Protein AF-A0A7S1CE40-F1 (afdb_monomer)

pLDDT: mean 70.29, std 22.84, range [29.12, 97.56]

Foldseek 3Di:
DDDDDDDDPDPPPPPPPPPPDPDDDDADDDADLLELVSLLVVLVVVQQVLLVVVVHDDDDDDDDDDDDPPRQTGAAAEEALPAADPPQDPPDHRPVRHRRRCRRNPVSSVSSCVSCVSNNVVNVVVVVVVVVVVVVVVVDDDDDDDDPPDPPDHHYHYDYDDDPPVDDPDSVVPDD

Solvent-accessible surface area (backbone atoms only — not comparable to full-atom values): 11431 Å² total; per-residue (Å²): 134,86,90,85,80,88,78,84,86,70,87,73,74,80,73,72,73,80,73,74,79,74,82,76,89,78,76,86,76,78,62,46,45,49,28,70,68,41,38,50,51,35,51,52,52,53,45,50,52,38,27,46,75,71,72,44,79,82,84,76,92,71,94,76,97,75,80,86,80,77,68,72,65,26,61,27,64,43,79,40,86,63,36,66,66,82,83,58,66,86,90,45,55,20,80,86,66,36,53,36,49,58,29,32,54,45,50,31,46,52,51,45,48,64,71,44,42,66,19,38,53,46,23,50,53,49,52,54,51,53,51,51,50,53,54,52,58,73,70,51,87,80,82,82,89,79,85,77,86,62,83,85,66,86,40,72,48,72,46,71,68,77,79,92,73,87,68,74,87,73,70,78,76,71,70,135

Sequence (176 aa):
EGGRGGGAGGGGGASTPLRAARVGHVSAMECDLSDLASVRAFATAFLARGAAAAGGAPAATSSSPSSSSSSPPPRLHILVNNAGIFPAKAGMRTAQGYEMGWGAMALAHHYLTRLLMPALVAGGNELAAAEAAAAAAAGEGGGGGGGGGGDGAARVVTTASFGHNGGRFDAALSSP

Mean predicted aligned error: 14.7 Å

InterPro domains:
  IPR036291 NAD(P)-binding domain superfamily [SSF51735] (21-130)

Radius of gyration: 24.54 Å; Cα contacts (8 Å, |Δi|>4): 147; chains: 1; bounding box: 63×54×84 Å

Secondary structure (DSSP, 8-state):
---------------------PPPP-------TT-HHHHHHHHHHHHHHHHHHTTPPP----S---S---PPPPP--EEE-----SSPPTT-B-TTS-BHHHIIIIIHHHHHHHHHHHHHHHHHHHHHHHHHHHHHHHHS-S----------PPPEEE--PPP-SS----GGG---

Structure (mmCIF, N/CA/C/O backbone):
data_AF-A0A7S1CE40-F1
#
_entry.id   AF-A0A7S1CE40-F1
#
loop_
_atom_site.group_PDB
_atom_site.id
_atom_site.type_symbol
_atom_site.label_atom_id
_atom_site.label_alt_id
_atom_site.label_comp_id
_atom_site.label_asym_id
_atom_site.label_entity_id
_atom_site.label_seq_id
_atom_site.pdbx_PDB_ins_code
_atom_site.Cartn_x
_atom_site.Cartn_y
_atom_site.Cartn_z
_atom_site.occupancy
_atom_site.B_iso_or_equiv
_atom_site.auth_seq_id
_atom_site.auth_comp_id
_atom_site.auth_asym_id
_atom_site.auth_atom_id
_atom_site.pdbx_PDB_model_num
ATOM 1 N N . GLU A 1 1 ? 42.573 34.650 -61.616 1.00 42.44 1 GLU A N 1
ATOM 2 C CA . GLU A 1 1 ? 42.738 33.587 -60.597 1.00 42.44 1 GLU A CA 1
ATOM 3 C C . GLU A 1 1 ? 41.769 33.885 -59.459 1.00 42.44 1 GLU A C 1
ATOM 5 O O . GLU A 1 1 ? 41.766 35.010 -58.992 1.00 42.44 1 GLU A O 1
ATOM 10 N N . GLY A 1 2 ? 40.739 33.079 -59.175 1.00 38.88 2 GLY A N 1
ATOM 11 C CA . GLY A 1 2 ? 40.833 31.758 -58.527 1.00 38.88 2 GLY A CA 1
ATOM 12 C C . GLY A 1 2 ? 41.183 31.980 -57.046 1.00 38.88 2 GLY A C 1
ATOM 13 O O . GLY A 1 2 ? 42.299 32.378 -56.771 1.00 38.88 2 GLY A O 1
ATOM 14 N N . GLY A 1 3 ? 40.302 31.895 -56.046 1.00 41.03 3 GLY A N 1
ATOM 15 C CA . GLY A 1 3 ? 39.309 30.862 -55.749 1.00 41.03 3 GLY A CA 1
ATOM 16 C C . GLY A 1 3 ? 39.861 29.946 -54.642 1.00 41.03 3 GLY A C 1
ATOM 17 O O . GLY A 1 3 ? 40.804 29.216 -54.929 1.00 41.03 3 GLY A O 1
ATOM 18 N N . ARG A 1 4 ? 39.281 30.018 -53.421 1.00 42.66 4 ARG A N 1
ATOM 19 C CA . ARG A 1 4 ? 39.317 29.106 -52.230 1.00 42.66 4 ARG A CA 1
ATOM 20 C C . ARG A 1 4 ? 39.246 29.970 -50.949 1.00 42.66 4 ARG A C 1
ATOM 22 O O . ARG A 1 4 ? 40.032 30.892 -50.825 1.00 42.66 4 ARG A O 1
ATOM 29 N N . GLY A 1 5 ? 38.364 29.802 -49.964 1.00 33.16 5 GLY A N 1
ATOM 30 C CA . GLY A 1 5 ? 37.406 28.746 -49.641 1.00 33.16 5 GLY A CA 1
ATOM 31 C C . GLY A 1 5 ? 37.578 28.322 -48.172 1.00 33.16 5 GLY A C 1
ATOM 32 O O . GLY A 1 5 ? 38.626 27.782 -47.854 1.00 33.16 5 GLY A O 1
ATOM 33 N N . GLY A 1 6 ? 36.544 28.515 -47.335 1.00 33.75 6 GLY A N 1
ATOM 34 C CA . GLY A 1 6 ? 36.324 27.819 -46.048 1.00 33.75 6 GLY A CA 1
ATOM 35 C C . GLY A 1 6 ? 37.232 28.240 -44.872 1.00 33.75 6 GLY A C 1
ATOM 36 O O . GLY A 1 6 ? 38.401 28.516 -45.059 1.00 33.75 6 GLY A O 1
ATOM 37 N N . GLY A 1 7 ? 36.790 28.311 -43.619 1.00 33.97 7 GLY A N 1
ATOM 38 C CA . GLY A 1 7 ? 35.599 27.727 -43.029 1.00 33.97 7 GLY A CA 1
ATOM 39 C C . GLY A 1 7 ? 35.190 28.445 -41.745 1.00 33.9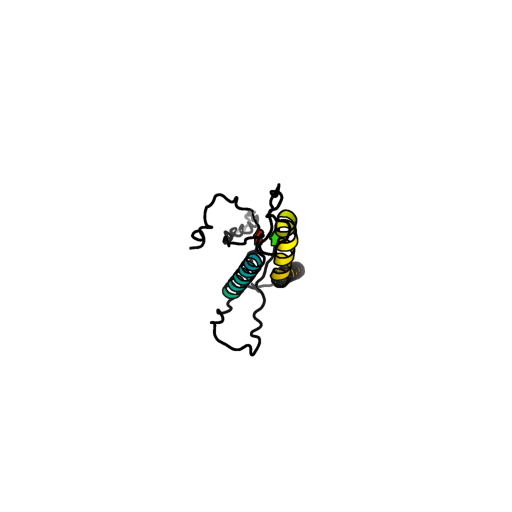7 7 GLY A C 1
ATOM 40 O O . GLY A 1 7 ? 36.010 28.932 -40.970 1.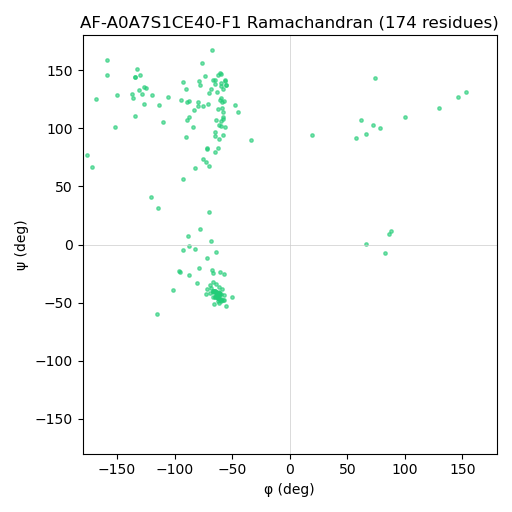00 33.97 7 GLY A O 1
ATOM 41 N N . ALA A 1 8 ? 33.875 28.487 -41.561 1.00 40.91 8 ALA A N 1
ATOM 42 C CA . ALA A 1 8 ? 33.212 28.793 -40.315 1.00 40.91 8 ALA A CA 1
ATOM 43 C C . ALA A 1 8 ? 33.648 27.785 -39.240 1.00 40.91 8 ALA A C 1
ATOM 45 O O . ALA A 1 8 ? 33.363 26.594 -39.349 1.00 40.91 8 ALA A O 1
ATOM 46 N N . GLY A 1 9 ? 34.298 28.262 -38.180 1.00 35.09 9 GLY A N 1
ATOM 47 C CA . GLY A 1 9 ? 34.360 27.544 -36.909 1.00 35.09 9 GLY A CA 1
ATOM 48 C C . GLY A 1 9 ? 33.013 27.685 -36.213 1.00 35.09 9 GLY A C 1
ATOM 49 O O . GLY A 1 9 ? 32.862 28.502 -35.310 1.00 35.09 9 GLY A O 1
ATOM 50 N N . GLY A 1 10 ? 32.009 26.966 -36.717 1.00 37.28 10 GLY A N 1
ATOM 51 C CA . GLY A 1 10 ? 30.675 26.922 -36.140 1.00 37.28 10 GLY A CA 1
ATOM 52 C C . GLY A 1 10 ? 30.742 26.414 -34.705 1.00 37.28 10 GLY A C 1
ATOM 53 O O . GLY A 1 10 ? 31.220 25.310 -34.451 1.00 37.28 10 GLY A O 1
ATOM 54 N N . GLY A 1 11 ? 30.235 27.225 -33.776 1.00 38.41 11 GLY A N 1
ATOM 55 C CA . GLY A 1 11 ? 29.864 26.796 -32.436 1.00 38.41 11 GLY A CA 1
ATOM 56 C C . GLY A 1 11 ? 28.754 25.755 -32.527 1.00 38.41 11 GLY A C 1
ATOM 57 O O . GLY A 1 11 ? 27.578 26.077 -32.427 1.00 38.41 11 GLY A O 1
ATOM 58 N N . GLY A 1 12 ? 29.132 24.504 -32.760 1.00 34.41 12 GLY A N 1
ATOM 59 C CA . GLY A 1 12 ? 28.257 23.343 -32.695 1.00 34.41 12 GLY A CA 1
ATOM 60 C C . GLY A 1 12 ? 28.320 22.724 -31.309 1.00 34.41 12 GLY A C 1
ATOM 61 O O . GLY A 1 12 ? 28.663 21.553 -31.178 1.00 34.41 12 GLY A O 1
ATOM 62 N N . GLY A 1 13 ? 28.032 23.506 -30.265 1.00 35.25 13 GLY A N 1
ATOM 63 C CA . GLY A 1 13 ? 27.606 22.908 -29.007 1.00 35.25 13 GLY A CA 1
ATOM 64 C C . GLY A 1 13 ? 26.317 22.171 -29.324 1.00 35.25 13 GLY A C 1
ATOM 65 O O . GLY A 1 13 ?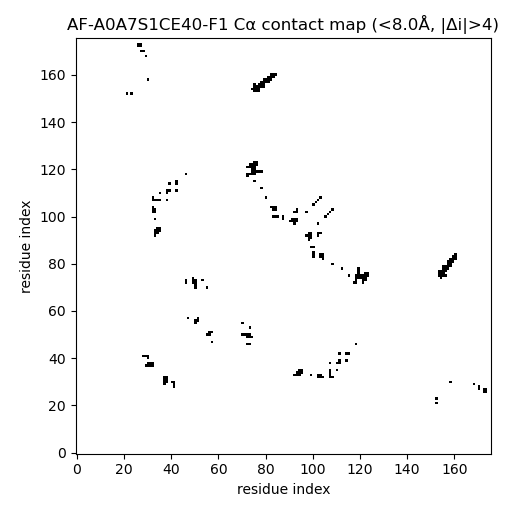 25.302 22.821 -29.558 1.00 35.25 13 GLY A O 1
ATOM 66 N N . ALA A 1 14 ? 26.387 20.845 -29.451 1.00 41.03 14 ALA A N 1
ATOM 67 C CA . ALA A 1 14 ? 25.227 19.999 -29.658 1.00 41.03 14 ALA A CA 1
ATOM 68 C C . ALA A 1 14 ? 24.276 20.245 -28.484 1.00 41.03 14 ALA A C 1
ATOM 70 O O . ALA A 1 14 ? 24.433 19.681 -27.402 1.00 41.03 14 ALA A O 1
ATOM 71 N N . SER A 1 15 ? 23.327 21.157 -28.675 1.00 41.16 15 SER A N 1
ATOM 72 C CA . SER A 1 15 ? 22.210 21.355 -27.776 1.00 41.16 15 SER A CA 1
ATOM 73 C C . SER A 1 15 ? 21.318 20.146 -27.977 1.00 41.16 15 SER A C 1
ATOM 75 O O . SER A 1 15 ? 20.368 20.161 -28.757 1.00 41.16 15 SER A O 1
ATOM 77 N N . THR A 1 16 ? 21.676 19.053 -27.301 1.00 45.44 16 THR A N 1
ATOM 78 C CA . THR A 1 16 ? 20.763 17.945 -27.062 1.00 45.44 16 THR A CA 1
ATOM 79 C C . THR A 1 16 ? 19.457 18.590 -26.619 1.00 45.44 16 THR A C 1
ATOM 81 O O . THR A 1 16 ? 19.463 19.287 -25.598 1.00 45.44 16 THR A O 1
ATOM 84 N N . PRO A 1 17 ? 18.374 18.486 -27.408 1.00 40.19 17 PRO A N 1
ATOM 85 C CA . PRO A 1 17 ? 17.149 19.185 -27.083 1.00 40.19 17 PRO A CA 1
ATOM 86 C C . PRO A 1 17 ? 16.743 18.732 -25.688 1.00 40.19 17 PRO A C 1
ATOM 88 O O . PRO A 1 17 ? 16.645 17.529 -25.435 1.00 40.19 17 PRO A O 1
ATOM 91 N N . LEU A 1 18 ? 16.582 19.694 -24.773 1.00 41.09 18 LEU A N 1
ATOM 92 C CA . LEU A 1 18 ? 16.075 19.443 -23.434 1.00 41.09 18 LEU A CA 1
ATOM 93 C C . LEU A 1 18 ? 14.720 18.768 -23.636 1.00 41.09 18 LEU A C 1
ATOM 95 O O . LEU A 1 18 ? 13.754 19.410 -24.055 1.00 41.09 18 LEU A O 1
ATOM 99 N N . ARG A 1 19 ? 14.685 17.443 -23.477 1.00 48.88 19 ARG A N 1
ATOM 100 C CA . ARG A 1 19 ? 13.487 16.645 -23.713 1.00 48.88 19 ARG A CA 1
ATOM 101 C C . ARG A 1 19 ? 12.439 17.229 -22.777 1.00 48.88 19 ARG A C 1
ATOM 103 O O . ARG A 1 19 ? 12.648 17.209 -21.567 1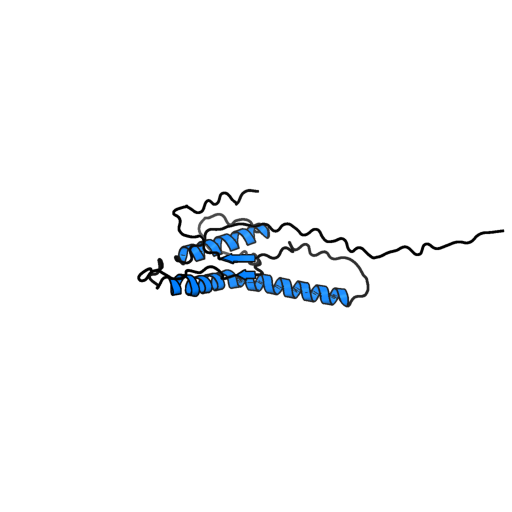.00 48.88 19 ARG A O 1
ATOM 110 N N . ALA A 1 20 ? 11.390 17.832 -23.340 1.00 43.94 20 ALA A N 1
ATOM 111 C CA . ALA A 1 20 ? 10.354 18.494 -22.560 1.00 43.94 20 ALA A CA 1
ATOM 112 C C . ALA A 1 20 ? 9.926 17.551 -21.432 1.00 43.94 20 ALA A C 1
ATOM 114 O O . ALA A 1 20 ? 9.527 16.413 -21.699 1.00 43.94 20 ALA A O 1
ATOM 115 N N . ALA A 1 21 ? 10.091 17.994 -20.183 1.00 51.47 21 ALA A N 1
ATOM 116 C CA . ALA A 1 21 ? 9.651 17.235 -19.028 1.00 51.47 21 ALA A CA 1
ATOM 117 C C . ALA A 1 21 ? 8.149 17.004 -19.205 1.00 51.47 21 ALA A C 1
ATOM 119 O O . ALA A 1 21 ? 7.363 17.952 -19.189 1.00 51.47 21 ALA A O 1
ATOM 120 N N . ARG A 1 22 ? 7.751 15.757 -19.473 1.00 56.47 22 ARG A N 1
ATOM 121 C CA . ARG A 1 22 ? 6.332 15.414 -19.518 1.00 56.47 22 ARG A CA 1
ATOM 122 C C . ARG A 1 22 ? 5.757 15.723 -18.143 1.00 56.47 22 ARG A C 1
ATOM 124 O O . ARG A 1 22 ? 6.278 15.246 -17.136 1.00 56.47 22 ARG A O 1
ATOM 131 N N . VAL A 1 23 ? 4.698 16.524 -18.112 1.00 56.38 23 VAL A N 1
ATOM 132 C CA . VAL A 1 23 ? 3.915 16.747 -16.898 1.00 56.38 23 VAL A CA 1
ATOM 133 C C . VAL A 1 23 ? 3.335 15.389 -16.505 1.00 56.38 23 VAL A C 1
ATOM 135 O O . VAL A 1 23 ? 2.623 14.766 -17.292 1.00 56.38 23 VAL A O 1
ATOM 138 N N . GLY A 1 24 ? 3.729 14.871 -15.343 1.00 66.38 24 GLY A N 1
ATOM 139 C CA . GLY A 1 24 ? 3.223 13.596 -14.846 1.00 66.38 24 GLY A CA 1
ATOM 140 C C . GLY A 1 24 ? 1.727 13.690 -14.551 1.00 66.38 24 GLY A C 1
ATOM 141 O O . GLY A 1 24 ? 1.250 14.706 -14.052 1.00 66.38 24 GLY A O 1
ATOM 142 N N . HIS A 1 25 ? 0.982 12.627 -14.846 1.00 76.38 25 HIS A N 1
ATOM 143 C CA . HIS A 1 25 ? -0.417 12.516 -14.443 1.00 76.38 25 HIS A CA 1
ATOM 144 C C . HIS A 1 25 ? -0.495 12.202 -12.942 1.00 76.38 25 HIS A C 1
ATOM 146 O O . HIS A 1 25 ? -0.002 11.162 -12.499 1.00 76.38 25 HIS A O 1
ATOM 152 N N . VAL A 1 26 ? -1.127 13.083 -12.162 1.00 80.00 26 VAL A N 1
ATOM 153 C CA . VAL A 1 26 ? -1.343 12.899 -10.719 1.00 80.00 26 VAL A CA 1
ATOM 154 C C . VAL A 1 26 ? -2.808 12.548 -10.481 1.00 80.00 26 VAL A C 1
ATOM 156 O O . VAL A 1 26 ? -3.698 13.265 -10.918 1.00 80.00 26 VAL A O 1
ATOM 159 N N . SER A 1 27 ? -3.063 11.446 -9.775 1.00 84.06 27 SER A N 1
ATOM 160 C CA . SER A 1 27 ? -4.410 11.041 -9.366 1.00 84.06 27 SER A CA 1
ATOM 161 C C . SER A 1 27 ? -4.410 10.704 -7.883 1.00 84.06 27 SER A C 1
ATOM 163 O O . SER A 1 27 ? -3.534 9.980 -7.409 1.00 84.06 27 SER A O 1
ATOM 165 N N . ALA A 1 28 ? -5.394 11.231 -7.160 1.00 86.44 28 ALA A N 1
ATOM 166 C CA . ALA A 1 28 ? -5.665 10.848 -5.785 1.00 86.44 28 ALA A CA 1
ATOM 167 C C . ALA A 1 28 ? -6.702 9.718 -5.764 1.00 86.44 28 ALA A C 1
ATOM 169 O O . ALA A 1 28 ? -7.672 9.731 -6.523 1.00 86.44 28 ALA A O 1
ATOM 170 N N . MET A 1 29 ? -6.504 8.745 -4.880 1.00 89.00 29 MET A N 1
ATOM 171 C CA . MET A 1 29 ? -7.454 7.663 -4.641 1.00 89.00 29 MET A CA 1
ATOM 172 C C . MET A 1 29 ? -7.602 7.482 -3.136 1.00 89.00 29 MET A C 1
ATOM 174 O O . MET A 1 29 ? -6.631 7.621 -2.392 1.00 89.00 29 MET A O 1
ATOM 178 N N . GLU A 1 30 ? -8.814 7.166 -2.700 1.00 89.44 30 GLU A N 1
ATOM 179 C CA . GLU A 1 30 ? -9.091 6.884 -1.299 1.00 89.44 30 GLU A CA 1
ATOM 180 C C . GLU A 1 30 ? -8.415 5.574 -0.872 1.00 89.44 30 GLU A C 1
ATOM 182 O O . GLU A 1 30 ? -8.463 4.567 -1.582 1.00 89.44 30 GLU A O 1
ATOM 187 N N . CYS A 1 31 ? -7.759 5.606 0.286 1.00 90.56 31 CYS A N 1
ATOM 188 C CA . CYS A 1 31 ? -7.139 4.449 0.916 1.00 90.56 31 CYS A CA 1
ATOM 189 C C . CYS A 1 31 ? -7.124 4.680 2.429 1.00 90.56 31 CYS A C 1
ATOM 191 O O . CYS A 1 31 ? -6.298 5.437 2.943 1.00 90.56 31 CYS A O 1
ATOM 193 N N . ASP A 1 32 ? -8.062 4.052 3.134 1.00 91.44 32 ASP A N 1
ATOM 194 C CA . ASP A 1 32 ? -8.117 4.093 4.593 1.00 91.44 32 ASP A CA 1
ATOM 195 C C . ASP A 1 32 ? -7.247 2.970 5.167 1.00 91.44 32 ASP A C 1
ATOM 197 O O . ASP A 1 32 ? -7.577 1.788 5.081 1.00 91.44 32 ASP A O 1
ATOM 201 N N . LEU A 1 33 ? -6.117 3.341 5.770 1.00 91.94 33 LEU A N 1
ATOM 202 C CA . LEU A 1 33 ? -5.186 2.387 6.377 1.00 91.94 33 LEU A CA 1
ATOM 203 C C . LEU A 1 33 ? -5.716 1.765 7.675 1.00 91.94 33 LEU A C 1
ATOM 205 O O . LEU A 1 33 ? -5.147 0.786 8.157 1.00 91.94 33 LEU A O 1
ATOM 209 N N . SER A 1 34 ? -6.804 2.290 8.241 1.00 91.81 34 SER A N 1
ATOM 210 C CA . SER A 1 34 ? -7.492 1.666 9.370 1.00 91.81 34 SER A CA 1
ATOM 211 C C . SER A 1 34 ? -8.454 0.547 8.945 1.00 91.81 34 SER A C 1
ATOM 213 O O . SER A 1 34 ? -8.995 -0.144 9.810 1.00 91.81 34 SER A O 1
ATOM 215 N N . ASP A 1 35 ? -8.622 0.309 7.638 1.00 93.56 35 ASP A N 1
ATOM 216 C CA . ASP A 1 35 ? -9.430 -0.780 7.099 1.00 93.56 35 ASP A CA 1
ATOM 217 C C . ASP A 1 35 ? -8.724 -1.540 5.960 1.00 93.56 35 ASP A C 1
ATOM 219 O O . ASP A 1 35 ? -8.606 -1.076 4.825 1.00 93.56 35 ASP A O 1
ATOM 223 N N . LEU A 1 36 ? -8.329 -2.790 6.221 1.00 94.19 36 LEU A N 1
ATOM 224 C CA . LEU A 1 36 ? -7.709 -3.652 5.207 1.00 94.19 36 LEU A CA 1
ATOM 225 C C . LEU A 1 36 ? -8.602 -3.923 3.981 1.00 94.19 36 LEU A C 1
ATOM 227 O O . LEU A 1 36 ? -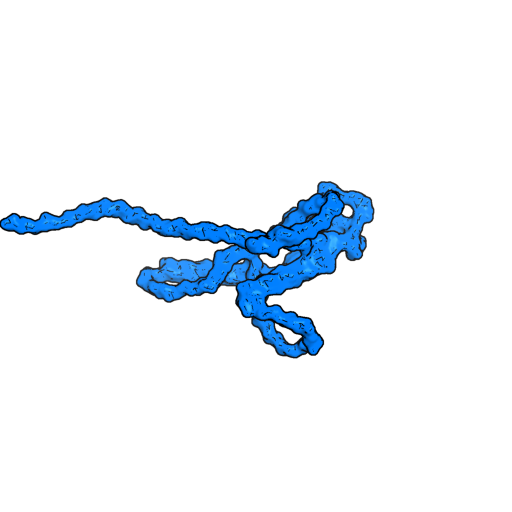8.073 -4.236 2.909 1.00 94.19 36 LEU A O 1
ATOM 231 N N . ALA A 1 37 ? -9.931 -3.815 4.093 1.00 94.31 37 ALA A N 1
ATOM 232 C CA . ALA A 1 37 ? -10.805 -3.918 2.925 1.00 94.31 37 ALA A CA 1
ATOM 233 C C . ALA A 1 37 ? -10.634 -2.706 1.995 1.00 94.31 37 ALA A C 1
ATOM 235 O O . ALA A 1 37 ? -10.503 -2.898 0.782 1.00 94.31 37 ALA A O 1
ATOM 236 N N . SER A 1 38 ? -10.536 -1.498 2.561 1.00 93.69 38 SER A N 1
ATOM 237 C CA . SER A 1 38 ? -10.197 -0.265 1.837 1.00 93.69 38 SER A CA 1
ATOM 238 C C . SER A 1 38 ? -8.825 -0.366 1.161 1.00 93.69 38 SER A C 1
ATOM 240 O O . SER A 1 38 ? -8.709 -0.145 -0.046 1.00 93.69 38 SER A O 1
ATOM 242 N N . VAL A 1 39 ? -7.802 -0.850 1.879 1.00 95.19 39 VAL A N 1
ATOM 243 C CA . VAL A 1 39 ? -6.455 -1.082 1.314 1.00 95.19 39 VAL A CA 1
ATOM 244 C C . VAL A 1 39 ? -6.495 -2.026 0.106 1.00 95.19 39 VAL A C 1
ATOM 246 O O . VAL A 1 39 ? -5.867 -1.769 -0.927 1.00 95.19 39 VAL A O 1
ATOM 249 N N . ARG A 1 40 ? -7.262 -3.119 0.201 1.00 96.06 40 ARG A N 1
ATOM 250 C CA . ARG A 1 40 ? -7.424 -4.068 -0.909 1.00 96.06 40 ARG A CA 1
ATOM 251 C C . ARG A 1 40 ? -8.175 -3.452 -2.089 1.00 96.06 40 ARG A C 1
ATOM 253 O O . ARG A 1 40 ? -7.811 -3.712 -3.240 1.00 96.06 40 ARG A O 1
ATOM 260 N N . ALA A 1 41 ? -9.213 -2.663 -1.820 1.00 93.94 41 ALA A N 1
ATOM 261 C CA . ALA A 1 41 ? -9.988 -1.978 -2.848 1.00 93.94 41 ALA A CA 1
ATOM 262 C C . ALA A 1 41 ? -9.115 -0.981 -3.625 1.00 93.94 41 ALA A C 1
ATOM 264 O O . ALA A 1 41 ? -9.102 -1.024 -4.857 1.00 93.94 41 ALA A O 1
ATOM 265 N N . PHE A 1 42 ? -8.310 -0.179 -2.920 1.00 94.19 42 PHE A N 1
ATOM 266 C CA . PHE A 1 42 ? -7.322 0.712 -3.526 1.00 94.19 42 PHE A CA 1
ATOM 267 C C . PHE A 1 42 ? -6.360 -0.053 -4.443 1.00 94.19 42 PHE A C 1
ATOM 269 O O . PHE A 1 42 ? -6.231 0.288 -5.620 1.00 94.19 42 PHE A O 1
ATOM 276 N N . ALA A 1 43 ? -5.725 -1.120 -3.942 1.00 94.25 43 ALA A N 1
ATOM 277 C CA . ALA A 1 43 ? -4.765 -1.894 -4.730 1.00 94.25 43 ALA A CA 1
ATOM 278 C C . ALA A 1 43 ? -5.414 -2.491 -5.990 1.00 94.25 43 ALA A C 1
ATOM 280 O O . ALA A 1 43 ? -4.854 -2.406 -7.080 1.00 94.25 43 ALA A O 1
ATOM 281 N N . THR A 1 44 ? -6.629 -3.028 -5.863 1.00 94.00 44 THR A N 1
ATOM 282 C CA . THR A 1 44 ? -7.386 -3.583 -6.996 1.00 94.00 44 THR A CA 1
ATOM 283 C C . THR A 1 44 ? -7.677 -2.511 -8.047 1.00 94.00 44 THR A C 1
ATOM 285 O O . THR A 1 44 ? -7.439 -2.727 -9.235 1.00 94.00 44 THR A O 1
ATOM 288 N N . ALA A 1 45 ? -8.143 -1.337 -7.617 1.00 90.88 45 ALA A N 1
ATOM 289 C CA . ALA A 1 45 ? -8.456 -0.230 -8.512 1.00 90.88 45 ALA A CA 1
ATOM 290 C C . ALA A 1 45 ? -7.201 0.335 -9.198 1.00 90.88 45 ALA A C 1
ATOM 292 O O . ALA A 1 45 ? -7.229 0.605 -10.401 1.00 90.88 45 ALA A O 1
ATOM 293 N N . PHE A 1 46 ? -6.090 0.474 -8.467 1.00 90.50 46 PHE A N 1
ATOM 294 C CA . PHE A 1 46 ? -4.803 0.885 -9.029 1.00 90.50 46 PHE A CA 1
ATOM 295 C C . PHE A 1 46 ? -4.336 -0.095 -10.110 1.00 90.50 46 PHE A C 1
ATOM 297 O O . PHE A 1 46 ? -3.986 0.316 -11.221 1.00 90.50 46 PHE A O 1
ATOM 304 N N . LEU A 1 47 ? -4.383 -1.397 -9.811 1.00 90.38 47 LEU A N 1
ATOM 305 C CA . LEU A 1 47 ? -3.952 -2.424 -10.749 1.00 90.38 47 LEU A CA 1
ATOM 306 C C . LEU A 1 47 ? -4.843 -2.453 -12.006 1.00 90.38 47 LEU A C 1
ATOM 308 O O . LEU A 1 47 ? -4.340 -2.530 -13.127 1.00 90.38 47 LEU A O 1
ATOM 312 N N . ALA A 1 48 ? -6.159 -2.306 -11.840 1.00 87.69 48 ALA A N 1
ATOM 313 C CA . ALA A 1 48 ? -7.101 -2.236 -12.956 1.00 87.69 48 ALA A CA 1
ATOM 314 C C . ALA A 1 48 ? -6.857 -1.009 -13.854 1.00 87.69 48 ALA A C 1
ATOM 316 O O . ALA A 1 48 ? -6.825 -1.141 -15.079 1.00 87.69 48 ALA A O 1
ATOM 317 N N . ARG A 1 49 ? -6.612 0.174 -13.269 1.00 83.69 49 ARG A N 1
ATOM 318 C CA . ARG A 1 49 ? -6.274 1.394 -14.030 1.00 83.69 49 ARG A CA 1
ATOM 319 C C . ARG A 1 49 ? -4.982 1.228 -14.819 1.00 83.69 49 ARG A C 1
ATOM 321 O O . ARG A 1 49 ? -4.905 1.627 -15.978 1.00 83.69 49 ARG A O 1
ATOM 328 N N . GLY A 1 50 ? -3.974 0.617 -14.204 1.00 77.81 50 GLY A N 1
ATOM 329 C CA . GLY A 1 50 ? -2.703 0.374 -14.867 1.00 77.81 50 GLY A CA 1
ATOM 330 C C . GLY A 1 50 ? -2.803 -0.630 -16.022 1.00 77.81 50 GLY A C 1
ATOM 331 O O . GLY A 1 50 ? -2.052 -0.483 -16.987 1.00 77.81 50 GLY A O 1
ATOM 332 N N . ALA A 1 51 ? -3.705 -1.614 -15.928 1.00 73.38 51 ALA A N 1
ATOM 333 C CA . ALA A 1 51 ? -3.993 -2.570 -16.998 1.00 73.38 51 ALA A CA 1
ATOM 334 C C . ALA A 1 51 ? -4.771 -1.917 -18.154 1.00 73.38 51 ALA A C 1
ATOM 336 O O . ALA A 1 51 ? -4.407 -2.104 -19.314 1.00 73.38 51 ALA A O 1
ATOM 337 N N . ALA A 1 52 ? -5.764 -1.076 -17.844 1.00 66.69 52 ALA A N 1
ATOM 338 C CA . ALA A 1 52 ? -6.496 -0.295 -18.844 1.00 66.69 52 ALA A CA 1
ATOM 339 C C . ALA A 1 52 ? -5.571 0.656 -19.625 1.00 66.69 52 ALA A C 1
ATOM 341 O O . ALA A 1 52 ? -5.632 0.717 -20.851 1.00 66.69 52 ALA A O 1
ATOM 342 N N . ALA A 1 53 ? -4.646 1.331 -18.933 1.00 63.50 53 ALA A N 1
ATOM 343 C CA . ALA A 1 53 ? -3.640 2.191 -19.562 1.00 63.50 53 ALA A CA 1
ATOM 344 C C . ALA A 1 53 ? -2.610 1.416 -20.409 1.00 63.50 53 ALA A C 1
ATOM 346 O O . ALA A 1 53 ? -1.987 1.992 -21.294 1.00 63.50 53 ALA A O 1
ATOM 347 N N . ALA A 1 54 ? -2.425 0.117 -20.153 1.00 58.00 54 ALA A N 1
ATOM 348 C CA . ALA A 1 54 ? -1.556 -0.762 -20.937 1.00 58.00 54 ALA A CA 1
ATOM 349 C C . ALA A 1 54 ? -2.278 -1.423 -22.134 1.00 58.00 54 ALA A C 1
ATOM 351 O O . ALA A 1 54 ? -1.701 -2.294 -22.780 1.00 58.00 54 ALA A O 1
ATOM 352 N N . GLY A 1 55 ? -3.525 -1.026 -22.431 1.00 52.81 55 GLY A N 1
ATOM 353 C CA . GLY A 1 55 ? -4.315 -1.558 -23.549 1.00 52.81 55 GLY A CA 1
ATOM 354 C C . GLY A 1 55 ? -5.143 -2.809 -23.225 1.00 52.81 55 GLY A C 1
ATOM 355 O O . GLY A 1 55 ? -5.676 -3.432 -24.141 1.00 52.81 55 GLY A O 1
ATOM 356 N N . GLY A 1 56 ? -5.279 -3.189 -21.949 1.00 48.50 56 GLY A N 1
ATOM 357 C CA . GLY A 1 56 ? -6.154 -4.284 -21.521 1.00 48.50 56 GLY A CA 1
ATOM 358 C C . GLY A 1 56 ? -7.605 -3.819 -21.349 1.00 48.50 56 GLY A C 1
ATOM 359 O O . GLY A 1 56 ? -7.890 -2.989 -20.489 1.00 48.50 56 GLY A O 1
ATOM 360 N N . ALA A 1 57 ? -8.535 -4.345 -22.149 1.00 39.22 57 ALA A N 1
ATOM 361 C CA . ALA A 1 57 ? -9.967 -4.052 -22.027 1.00 39.22 57 ALA A CA 1
ATOM 362 C C . ALA A 1 57 ? -10.532 -4.461 -20.644 1.00 39.22 57 ALA A C 1
ATOM 364 O O . ALA A 1 57 ? -10.091 -5.468 -20.081 1.00 39.22 57 ALA A O 1
ATOM 365 N N . PRO A 1 58 ? -11.523 -3.736 -20.083 1.00 45.22 58 PRO A N 1
ATOM 366 C CA . PRO A 1 58 ? -12.110 -4.101 -18.799 1.00 45.22 58 PRO A CA 1
ATOM 367 C C . PRO A 1 58 ? -12.957 -5.372 -18.948 1.00 45.22 58 PRO A C 1
ATOM 369 O O . PRO A 1 58 ? -13.922 -5.406 -19.710 1.00 45.22 58 PRO A O 1
ATOM 372 N N . ALA A 1 59 ? -12.602 -6.421 -18.204 1.00 43.72 59 ALA A N 1
ATOM 373 C CA . ALA A 1 59 ? -13.410 -7.629 -18.090 1.00 43.72 59 ALA A CA 1
ATOM 374 C C . ALA A 1 59 ? -14.750 -7.281 -17.417 1.00 43.72 59 ALA A C 1
ATOM 376 O O . ALA A 1 59 ? -14.801 -6.985 -16.222 1.00 43.72 59 ALA A O 1
ATOM 377 N N . ALA A 1 60 ? -15.828 -7.275 -18.203 1.00 40.34 60 ALA A N 1
ATOM 378 C CA . ALA A 1 60 ? -17.183 -7.076 -17.714 1.00 40.34 60 ALA A CA 1
ATOM 379 C C . ALA A 1 60 ? -17.606 -8.236 -16.795 1.00 40.34 60 ALA A C 1
ATOM 381 O O . ALA A 1 60 ? -17.351 -9.410 -17.059 1.00 40.34 60 ALA A O 1
ATOM 382 N N . THR A 1 61 ? -18.271 -7.880 -15.705 1.00 48.25 61 THR A N 1
ATOM 383 C CA . THR A 1 61 ? -18.856 -8.757 -14.694 1.00 48.25 61 THR A CA 1
ATOM 384 C C . THR A 1 61 ? -19.907 -9.699 -15.296 1.00 48.25 61 THR A C 1
ATOM 386 O O . THR A 1 61 ? -21.021 -9.276 -15.576 1.00 48.25 61 THR A O 1
ATOM 389 N N . SER A 1 62 ? -19.592 -10.990 -15.446 1.00 39.34 62 SER A N 1
ATOM 390 C CA . SER A 1 62 ? -20.545 -12.100 -15.242 1.00 39.34 62 SER A CA 1
ATOM 391 C C . SER A 1 62 ? -19.838 -13.468 -15.207 1.00 39.34 62 SER A C 1
ATOM 393 O O . SER A 1 62 ? -19.066 -13.824 -16.086 1.00 39.34 62 SER A O 1
ATOM 395 N N . SER A 1 63 ? -20.082 -14.193 -14.111 1.00 41.03 63 SER A N 1
ATOM 396 C CA . SER A 1 63 ? -20.006 -15.652 -13.903 1.00 41.03 63 SER A CA 1
ATOM 397 C C . SER A 1 63 ? -19.194 -16.534 -14.878 1.00 41.03 63 SER A C 1
ATOM 399 O O . SER A 1 63 ? -19.761 -17.059 -15.834 1.00 41.03 63 SER A O 1
ATOM 401 N N . SER A 1 64 ? -17.925 -16.815 -14.538 1.00 32.94 64 SER A N 1
ATOM 402 C CA . SER A 1 64 ? -17.225 -18.133 -14.566 1.00 32.94 64 SER A CA 1
ATOM 403 C C . SER A 1 64 ? -15.703 -17.959 -14.756 1.00 32.94 64 SER A C 1
ATOM 405 O O . SER A 1 64 ? -15.293 -17.229 -15.656 1.00 32.94 64 SER A O 1
ATOM 407 N N . PRO A 1 65 ? -14.833 -18.611 -13.953 1.00 44.38 65 PRO A N 1
ATOM 408 C CA . PRO A 1 65 ? -13.384 -18.504 -14.088 1.00 44.38 65 PRO A CA 1
ATOM 409 C C . PRO A 1 65 ? -12.865 -19.584 -15.046 1.00 44.38 65 PRO A C 1
ATOM 411 O O . PRO A 1 65 ? -12.556 -20.700 -14.635 1.00 44.38 65 PRO A O 1
ATOM 414 N N . SER A 1 66 ? -12.747 -19.265 -16.332 1.00 34.12 66 SER A N 1
ATOM 415 C CA . SER A 1 66 ? -12.037 -20.122 -17.287 1.00 34.12 66 SER A CA 1
ATOM 416 C C . SER A 1 66 ? -11.152 -19.300 -18.221 1.00 34.12 66 SER A C 1
ATOM 418 O O . SER A 1 66 ? -11.606 -18.348 -18.848 1.00 34.12 66 SER A O 1
ATOM 420 N N . SER A 1 67 ? -9.890 -19.734 -18.309 1.00 36.19 67 SER A N 1
ATOM 421 C CA . SER A 1 67 ? -8.789 -19.288 -19.181 1.00 36.19 67 SER A CA 1
ATOM 422 C C . SER A 1 67 ? -8.244 -17.869 -18.965 1.00 36.19 67 SER A C 1
ATOM 424 O O . SER A 1 67 ? -8.703 -16.877 -19.517 1.00 36.19 67 SER A O 1
ATOM 426 N N . SER A 1 68 ? -7.171 -17.846 -18.175 1.00 45.78 68 SER A N 1
ATOM 427 C CA . SER A 1 68 ? -6.133 -16.828 -18.014 1.00 45.78 68 SER A CA 1
ATOM 428 C C . SER A 1 68 ? -5.777 -16.053 -19.291 1.00 45.78 68 SER A C 1
ATOM 430 O O . SER A 1 68 ? -4.816 -16.378 -19.988 1.00 45.78 68 SER A O 1
ATOM 432 N N . SER A 1 69 ? -6.472 -14.944 -19.529 1.00 43.66 69 SER A N 1
ATOM 433 C CA . SER A 1 69 ? -5.896 -13.805 -20.244 1.00 43.66 69 SER A CA 1
ATOM 434 C C . SER A 1 69 ? -4.876 -13.146 -19.309 1.00 43.66 69 SER A C 1
ATOM 436 O O . SER A 1 69 ? -5.197 -12.219 -18.564 1.00 43.66 69 SER A O 1
ATOM 438 N N . SER A 1 70 ? -3.656 -13.687 -19.281 1.00 51.44 70 SER A N 1
ATOM 439 C CA . SER A 1 70 ? -2.534 -13.171 -18.490 1.00 51.44 70 SER A CA 1
ATOM 440 C C . SER A 1 70 ? -2.011 -11.873 -19.110 1.00 51.44 70 SER A C 1
ATOM 442 O O . SER A 1 70 ? -0.930 -11.839 -19.699 1.00 51.44 70 SER A O 1
ATOM 444 N N . SER A 1 71 ? -2.786 -10.795 -18.996 1.00 58.06 71 SER A N 1
ATOM 445 C CA . SER A 1 71 ? -2.258 -9.456 -19.242 1.00 58.06 71 SER A CA 1
ATOM 446 C C . SER A 1 71 ? -1.106 -9.212 -18.264 1.00 58.06 71 SER A C 1
ATOM 448 O O . SER A 1 71 ? -1.246 -9.547 -17.082 1.00 58.06 71 SER A O 1
ATOM 450 N N . PRO A 1 72 ? 0.027 -8.642 -18.710 1.00 68.38 72 PRO A N 1
ATOM 451 C CA . PRO A 1 72 ? 1.109 -8.299 -17.802 1.00 68.38 72 PRO A CA 1
ATOM 452 C C . PRO A 1 72 ? 0.580 -7.374 -16.696 1.00 68.38 72 PRO A C 1
ATOM 454 O O . PRO A 1 72 ? -0.253 -6.500 -16.978 1.00 68.38 72 PRO A O 1
ATOM 457 N N . PRO A 1 73 ? 1.029 -7.557 -15.441 1.00 71.38 73 PRO A N 1
ATOM 458 C CA . PRO A 1 73 ? 0.644 -6.663 -14.367 1.00 71.38 73 PRO A CA 1
ATOM 459 C C . PRO A 1 73 ? 1.121 -5.245 -14.699 1.00 71.38 73 PRO A C 1
ATOM 461 O O . PRO A 1 73 ? 2.164 -5.061 -15.338 1.00 71.38 73 PRO A O 1
ATOM 464 N N . PRO A 1 74 ? 0.376 -4.219 -14.277 1.00 83.25 74 PRO A N 1
ATOM 465 C CA . PRO A 1 74 ? 0.809 -2.850 -14.482 1.00 83.25 74 PRO A CA 1
ATOM 466 C C . PRO A 1 74 ? 2.112 -2.582 -13.738 1.00 83.25 74 PRO A C 1
ATOM 468 O O . PRO A 1 74 ? 2.332 -3.097 -12.648 1.00 83.25 74 PRO A O 1
ATOM 471 N N . ARG A 1 75 ? 2.966 -1.740 -14.316 1.00 88.38 75 ARG A N 1
ATOM 472 C CA . ARG A 1 75 ? 4.256 -1.383 -13.718 1.00 88.38 75 ARG A CA 1
ATOM 473 C C . ARG A 1 75 ? 4.068 -0.359 -12.596 1.00 88.38 75 ARG A C 1
ATOM 475 O O . ARG A 1 75 ? 3.318 0.605 -12.757 1.00 88.38 75 ARG A O 1
ATOM 482 N N . LEU A 1 76 ? 4.765 -0.550 -11.482 1.00 90.81 76 LEU A N 1
ATOM 483 C CA . LEU A 1 76 ? 4.919 0.418 -10.396 1.00 90.81 76 LEU A CA 1
ATOM 484 C C . LEU A 1 76 ? 6.414 0.560 -10.110 1.00 90.81 76 LEU A C 1
ATOM 486 O O . LEU A 1 76 ? 7.094 -0.444 -9.944 1.00 90.81 76 LEU A O 1
ATOM 490 N N . HIS A 1 77 ? 6.925 1.787 -10.063 1.00 91.81 77 HIS A N 1
ATOM 491 C CA . HIS A 1 77 ? 8.364 2.034 -9.921 1.00 91.81 77 HIS A CA 1
ATOM 492 C C . HIS A 1 77 ? 8.731 2.399 -8.486 1.00 91.81 77 HIS A C 1
ATOM 494 O O . HIS A 1 77 ? 9.764 1.976 -7.981 1.00 91.81 77 HIS A O 1
ATOM 500 N N . ILE A 1 78 ? 7.882 3.186 -7.821 1.00 92.44 78 ILE A N 1
ATOM 501 C CA . ILE A 1 78 ? 8.142 3.675 -6.468 1.00 92.44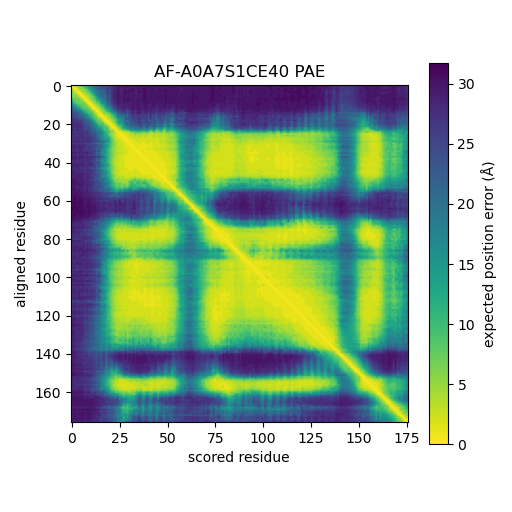 78 ILE A CA 1
ATOM 502 C C . ILE A 1 78 ? 6.866 3.537 -5.638 1.00 92.44 78 ILE A C 1
ATOM 504 O O . ILE A 1 78 ? 5.815 4.051 -6.025 1.00 92.44 78 ILE A O 1
ATOM 508 N N . LEU A 1 79 ? 6.975 2.874 -4.486 1.00 95.00 79 LEU A N 1
ATOM 509 C CA . LEU A 1 79 ? 5.955 2.849 -3.440 1.00 95.00 79 LEU A CA 1
ATOM 510 C C . LEU A 1 79 ? 6.500 3.556 -2.197 1.00 95.00 79 LEU A C 1
ATOM 512 O O . LEU A 1 79 ? 7.497 3.124 -1.623 1.00 95.00 79 LEU A O 1
ATOM 516 N N . VAL A 1 80 ? 5.829 4.623 -1.772 1.00 94.88 80 VAL A N 1
ATOM 517 C CA . VAL A 1 80 ? 6.180 5.390 -0.577 1.00 94.88 80 VAL A CA 1
ATOM 518 C C . VAL A 1 80 ? 5.129 5.157 0.509 1.00 94.88 80 VAL A C 1
ATOM 520 O O . VAL A 1 80 ? 4.008 5.672 0.473 1.00 94.88 80 VAL A O 1
ATOM 523 N N . ASN A 1 81 ? 5.517 4.373 1.508 1.00 94.31 81 ASN A N 1
ATOM 524 C CA . ASN A 1 81 ? 4.731 4.092 2.707 1.00 94.31 81 ASN A CA 1
ATOM 525 C C . ASN A 1 81 ? 4.895 5.230 3.731 1.00 94.31 81 ASN A C 1
ATOM 527 O O . ASN A 1 81 ? 5.522 5.047 4.767 1.00 94.31 81 ASN A O 1
ATOM 531 N N . ASN A 1 82 ? 4.410 6.429 3.399 1.00 92.56 82 ASN A N 1
ATOM 532 C CA . ASN A 1 82 ? 4.620 7.638 4.204 1.00 92.56 82 ASN A CA 1
ATOM 533 C C . ASN A 1 82 ? 3.475 7.952 5.179 1.00 92.56 82 ASN A C 1
ATOM 535 O O . ASN A 1 82 ? 3.699 8.641 6.171 1.00 92.56 82 ASN A O 1
ATOM 539 N N . ALA A 1 83 ? 2.252 7.480 4.924 1.00 88.94 83 ALA A N 1
ATOM 540 C CA . ALA A 1 83 ? 1.131 7.772 5.814 1.00 88.94 83 ALA A CA 1
ATOM 541 C C . ALA A 1 83 ? 1.391 7.255 7.237 1.00 88.94 83 ALA A C 1
ATOM 543 O O . ALA A 1 83 ? 1.895 6.153 7.436 1.00 88.94 83 ALA A O 1
ATOM 544 N N . GLY A 1 84 ? 1.013 8.051 8.231 1.00 84.94 84 GLY A N 1
ATOM 545 C CA . GLY A 1 84 ? 1.218 7.725 9.634 1.00 84.94 84 GLY A CA 1
ATOM 546 C C . GLY A 1 84 ? 0.279 8.505 10.539 1.00 84.94 84 GLY A C 1
ATOM 547 O O . GLY A 1 84 ? -0.254 9.550 10.152 1.00 84.94 84 GLY A O 1
ATOM 548 N N . ILE A 1 85 ? 0.068 7.987 11.747 1.00 82.00 85 ILE A N 1
ATOM 549 C CA . ILE A 1 85 ? -0.734 8.637 12.782 1.00 82.00 85 ILE A CA 1
ATOM 550 C C . ILE A 1 85 ? 0.096 8.730 14.062 1.00 82.00 85 ILE A C 1
ATOM 552 O O . ILE A 1 85 ? 0.565 7.721 14.582 1.00 82.00 85 ILE A O 1
ATOM 556 N N . PHE A 1 86 ? 0.314 9.945 14.565 1.00 79.25 86 PHE A N 1
ATOM 557 C CA . PHE A 1 86 ? 1.058 10.141 15.805 1.00 79.25 86 PHE A CA 1
ATOM 558 C C . PHE A 1 86 ? 0.601 11.403 16.562 1.00 79.25 86 PHE A C 1
ATOM 560 O O . PHE A 1 86 ? 0.591 12.479 15.962 1.00 79.25 86 PHE A O 1
ATOM 567 N N . PRO A 1 87 ? 0.271 11.305 17.867 1.00 77.00 87 PRO A N 1
ATOM 568 C CA . PRO A 1 87 ? 0.039 10.068 18.617 1.00 77.00 87 PRO A CA 1
ATOM 569 C C . PRO A 1 87 ? -1.308 9.428 18.235 1.00 77.00 87 PRO A C 1
ATOM 571 O O . PRO A 1 87 ? -2.300 10.121 18.008 1.00 77.00 87 PRO A O 1
ATOM 574 N N . ALA A 1 88 ? -1.375 8.097 18.210 1.00 79.31 88 ALA A N 1
ATOM 575 C CA . ALA A 1 88 ? -2.662 7.409 18.167 1.00 79.31 88 ALA A CA 1
ATOM 576 C C . ALA A 1 88 ? -3.370 7.574 19.523 1.00 79.31 88 ALA A C 1
ATOM 578 O O . ALA A 1 88 ? -2.779 7.343 20.580 1.00 79.31 88 ALA A O 1
ATOM 579 N N . LYS A 1 89 ? -4.644 7.981 19.517 1.00 83.31 89 LYS A N 1
ATOM 580 C CA . LYS A 1 89 ? -5.447 8.055 20.745 1.00 83.31 89 LYS A CA 1
ATOM 581 C C . LYS A 1 89 ? -5.610 6.650 21.337 1.00 83.31 89 LYS A C 1
ATOM 583 O O . LYS A 1 89 ? -6.008 5.721 20.637 1.00 83.31 89 LYS A O 1
ATOM 588 N N . ALA A 1 90 ? -5.347 6.515 22.637 1.00 84.00 90 ALA A N 1
ATOM 589 C CA . ALA A 1 90 ? -5.460 5.244 23.345 1.00 84.00 90 ALA A CA 1
ATOM 590 C C . ALA A 1 90 ? -6.858 4.621 23.184 1.00 84.00 90 ALA A C 1
ATOM 592 O O . ALA A 1 90 ? -7.876 5.311 23.267 1.00 84.00 90 ALA A O 1
ATOM 593 N N . GLY A 1 91 ? -6.895 3.308 22.956 1.00 87.00 91 GLY A N 1
ATOM 594 C CA . GLY A 1 91 ? -8.131 2.545 22.770 1.00 87.00 91 GLY A CA 1
ATOM 595 C C . GLY A 1 91 ? -8.711 2.581 21.352 1.00 87.00 91 GLY A C 1
ATOM 596 O O . GLY A 1 91 ? -9.645 1.825 21.087 1.00 87.00 91 GLY A O 1
ATOM 597 N N . MET A 1 92 ? -8.166 3.389 20.431 1.00 90.38 92 MET A N 1
ATOM 598 C CA . MET A 1 92 ? -8.557 3.310 19.022 1.00 90.38 92 MET A CA 1
ATOM 599 C C . MET A 1 92 ? -8.115 1.986 18.406 1.00 90.38 92 MET A C 1
ATOM 601 O O . MET A 1 92 ? -7.020 1.484 18.677 1.00 90.38 92 MET A O 1
ATOM 605 N N . ARG A 1 93 ? -8.978 1.439 17.552 1.00 92.94 93 ARG A N 1
ATOM 606 C CA . ARG A 1 93 ? -8.726 0.193 16.843 1.00 92.94 93 ARG A CA 1
ATOM 607 C C . ARG A 1 93 ? -9.054 0.322 15.367 1.00 92.94 93 ARG A C 1
ATOM 609 O O . ARG A 1 93 ? -9.926 1.105 14.999 1.00 92.94 93 ARG A O 1
ATOM 616 N N . THR A 1 94 ? -8.363 -0.457 14.547 1.00 93.12 94 THR A N 1
ATOM 617 C CA . THR A 1 94 ? -8.717 -0.643 13.136 1.00 93.12 94 THR A CA 1
ATOM 618 C C . THR A 1 94 ? -10.043 -1.390 13.000 1.00 93.12 94 THR A C 1
ATOM 620 O O . THR A 1 94 ? -10.515 -2.011 13.959 1.00 93.12 94 THR A O 1
ATOM 623 N N . ALA A 1 95 ? -10.615 -1.414 11.796 1.00 93.19 95 ALA A N 1
ATOM 624 C CA . ALA A 1 95 ? -11.804 -2.213 11.488 1.00 93.19 95 ALA A CA 1
ATOM 625 C C . ALA A 1 95 ? -11.603 -3.715 11.782 1.00 93.19 95 ALA A C 1
ATOM 627 O O . ALA A 1 95 ? -12.551 -4.435 12.084 1.00 93.19 95 ALA A O 1
ATOM 628 N N . GLN A 1 96 ? -10.354 -4.187 11.748 1.00 93.81 96 GLN A N 1
ATOM 629 C CA . GLN A 1 96 ? -9.966 -5.563 12.069 1.00 93.81 96 GLN A CA 1
ATOM 630 C C . GLN A 1 96 ? -9.688 -5.785 13.568 1.00 93.81 96 GLN A C 1
ATOM 632 O O . GLN A 1 96 ? -9.378 -6.900 13.981 1.00 93.81 96 GLN A O 1
ATOM 637 N N . GLY A 1 97 ? -9.795 -4.741 14.394 1.00 93.62 97 GLY A N 1
ATOM 638 C CA . GLY A 1 97 ? -9.641 -4.818 15.846 1.00 93.62 97 GLY A CA 1
ATOM 639 C C . GLY A 1 97 ? -8.204 -4.703 16.365 1.00 93.62 97 GLY A C 1
ATOM 640 O O . GLY A 1 97 ? -7.999 -4.907 17.567 1.00 93.62 97 GLY A O 1
ATOM 641 N N . TYR A 1 98 ? -7.230 -4.366 15.512 1.00 93.12 98 TYR A N 1
ATOM 642 C CA . TYR A 1 98 ? -5.842 -4.107 15.913 1.00 93.12 98 TYR A CA 1
ATOM 643 C C . TYR A 1 98 ? -5.704 -2.737 16.572 1.00 93.12 98 TYR A C 1
ATOM 645 O O . TYR A 1 98 ? -6.501 -1.847 16.303 1.00 93.12 98 TYR A O 1
ATOM 653 N N . GLU A 1 99 ? -4.678 -2.552 17.405 1.00 93.31 99 GLU A N 1
ATOM 654 C CA . GLU A 1 99 ? -4.298 -1.221 17.898 1.00 93.31 99 GLU A CA 1
ATOM 655 C C . GLU A 1 99 ? -4.041 -0.282 16.707 1.00 93.31 99 GLU A C 1
ATOM 657 O O . GLU A 1 99 ? -3.468 -0.707 15.704 1.00 93.31 99 GLU A O 1
ATOM 662 N N . MET A 1 100 ? -4.520 0.961 16.785 1.00 92.44 100 MET A N 1
ATOM 663 C CA . MET A 1 100 ? -4.542 1.879 15.644 1.00 92.44 100 MET A CA 1
ATOM 664 C C . MET A 1 100 ? -3.153 2.170 15.064 1.00 92.44 100 MET A C 1
ATOM 666 O O . MET A 1 100 ? -2.985 2.087 13.849 1.00 92.44 100 MET A O 1
ATOM 670 N N . GLY A 1 101 ? -2.160 2.496 15.895 1.00 89.69 101 GLY A N 1
ATOM 671 C CA . GLY A 1 101 ? -0.802 2.779 15.425 1.00 89.69 101 GLY A CA 1
ATOM 672 C C . GLY A 1 101 ? -0.182 1.570 14.725 1.00 89.69 101 GLY A C 1
ATOM 673 O O . GLY A 1 101 ? 0.274 1.669 13.586 1.00 89.69 101 GLY A O 1
ATOM 674 N N . TRP A 1 102 ? -0.241 0.403 15.365 1.00 91.94 102 TRP A N 1
ATOM 675 C CA . TRP A 1 102 ? 0.259 -0.848 14.793 1.00 91.94 102 TRP A CA 1
ATOM 676 C C . TRP A 1 102 ? -0.483 -1.254 13.512 1.00 91.94 102 TRP A C 1
ATOM 678 O O . TRP A 1 102 ? 0.124 -1.633 12.507 1.00 91.94 102 TRP A O 1
ATOM 688 N N . GLY A 1 103 ? 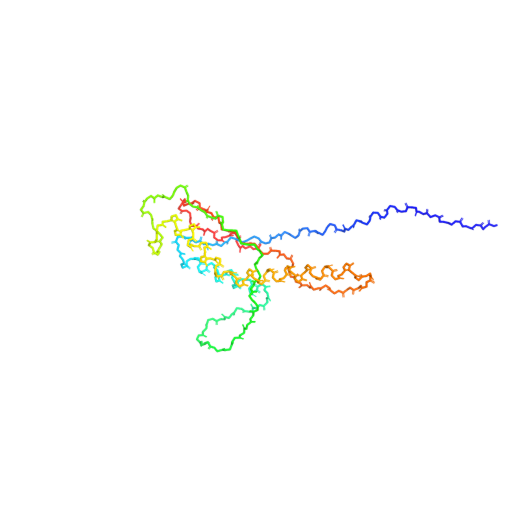-1.809 -1.155 13.531 1.00 92.44 103 GLY A N 1
ATOM 689 C CA . GLY A 1 103 ? -2.665 -1.526 12.416 1.00 92.44 103 GLY A CA 1
ATOM 690 C C . GLY A 1 103 ? -2.455 -0.635 11.195 1.00 92.44 103 GLY A C 1
ATOM 691 O O . GLY A 1 103 ? -2.200 -1.152 10.109 1.00 92.44 103 GLY A O 1
ATOM 692 N N . ALA A 1 104 ? -2.500 0.686 11.376 1.00 89.50 104 ALA A N 1
ATOM 693 C CA . ALA A 1 104 ? -2.439 1.640 10.273 1.00 89.50 104 ALA A CA 1
ATOM 694 C C . ALA A 1 104 ? -1.014 1.911 9.761 1.00 89.50 104 ALA A C 1
ATOM 696 O O . ALA A 1 104 ? -0.856 2.154 8.569 1.00 89.50 104 ALA A O 1
ATOM 697 N N . MET A 1 105 ? 0.015 1.879 10.620 1.00 90.88 105 MET A N 1
ATOM 698 C CA . MET A 1 105 ? 1.395 2.227 10.225 1.00 90.88 105 MET A CA 1
ATOM 699 C C . MET A 1 105 ? 2.267 1.021 9.864 1.00 90.88 105 MET A C 1
ATOM 701 O O . MET A 1 105 ? 3.277 1.180 9.183 1.00 90.88 105 MET A O 1
ATOM 705 N N . ALA A 1 106 ? 1.930 -0.178 10.349 1.00 92.44 106 ALA A N 1
ATOM 706 C CA . ALA A 1 106 ? 2.726 -1.378 10.091 1.00 92.44 106 ALA A CA 1
ATOM 707 C C . ALA A 1 106 ? 1.947 -2.404 9.266 1.00 92.44 106 ALA A C 1
ATOM 709 O O . ALA A 1 106 ? 2.365 -2.758 8.160 1.00 92.44 106 ALA A O 1
ATOM 710 N N . LEU A 1 107 ? 0.801 -2.875 9.773 1.00 95.56 107 LEU A N 1
ATOM 711 C CA . LEU A 1 107 ? 0.049 -3.949 9.116 1.00 95.56 107 LEU A CA 1
ATOM 712 C C . LEU A 1 107 ? -0.521 -3.508 7.765 1.00 95.56 107 LEU A C 1
ATOM 714 O O . LEU A 1 107 ? -0.381 -4.239 6.783 1.00 95.56 107 LEU A O 1
ATOM 718 N N . ALA A 1 108 ? -1.115 -2.318 7.694 1.00 95.06 108 ALA A N 1
ATOM 719 C CA . ALA A 1 108 ? -1.707 -1.805 6.466 1.00 95.06 108 ALA A CA 1
ATOM 720 C C . ALA A 1 108 ? -0.657 -1.556 5.370 1.00 95.06 108 ALA A C 1
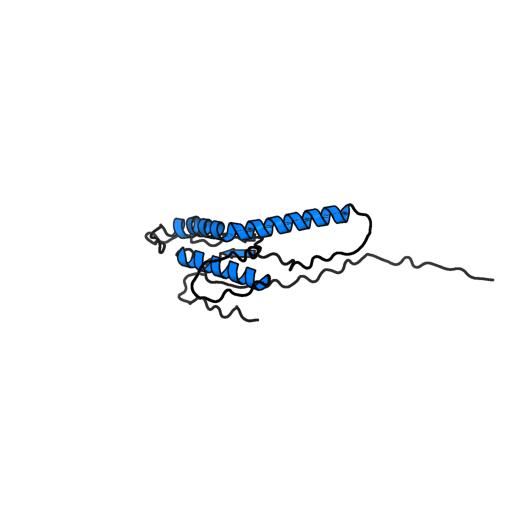ATOM 722 O O . ALA A 1 108 ? -0.847 -2.013 4.244 1.00 95.06 108 ALA A O 1
ATOM 723 N N . HIS A 1 109 ? 0.485 -0.928 5.684 1.00 96.00 109 HIS A N 1
ATOM 724 C CA . HIS A 1 109 ? 1.575 -0.730 4.714 1.00 96.00 109 HIS A CA 1
ATOM 725 C C . HIS A 1 109 ? 2.215 -2.038 4.265 1.00 96.00 109 HIS A C 1
ATOM 727 O O . HIS A 1 109 ? 2.503 -2.204 3.075 1.00 96.00 109 HIS A O 1
ATOM 733 N N . HIS A 1 110 ? 2.410 -2.991 5.180 1.00 96.94 110 HIS A N 1
ATOM 734 C CA . HIS A 1 110 ? 2.893 -4.319 4.811 1.00 96.94 110 HIS A CA 1
ATOM 735 C C . HIS A 1 110 ? 1.906 -5.016 3.867 1.00 96.94 110 HIS A C 1
ATOM 737 O O . HIS A 1 110 ? 2.305 -5.531 2.820 1.00 96.94 110 HIS A O 1
ATOM 743 N N . TYR A 1 111 ? 0.614 -4.989 4.198 1.00 97.31 111 TYR A N 1
ATOM 744 C CA . TYR A 1 111 ? -0.434 -5.585 3.376 1.00 97.31 111 TYR A CA 1
ATOM 745 C C . TYR A 1 111 ? -0.521 -4.930 1.993 1.00 97.31 111 TYR A C 1
ATOM 747 O O . TYR A 1 111 ? -0.508 -5.635 0.983 1.00 97.31 111 TYR A O 1
ATOM 755 N N . LEU A 1 112 ? -0.506 -3.596 1.933 1.00 96.69 112 LEU A N 1
ATOM 756 C CA . LEU A 1 112 ? -0.486 -2.834 0.686 1.00 96.69 112 LEU A CA 1
ATOM 757 C C . LEU A 1 112 ? 0.719 -3.208 -0.181 1.00 96.69 112 LEU A C 1
ATOM 759 O O . LEU A 1 112 ? 0.564 -3.497 -1.367 1.00 96.69 112 LEU A O 1
ATOM 763 N N . THR A 1 113 ? 1.909 -3.260 0.422 1.00 97.00 113 THR A N 1
ATOM 764 C CA . THR A 1 113 ? 3.137 -3.648 -0.280 1.00 97.00 113 THR A CA 1
ATOM 765 C C . THR A 1 113 ? 2.982 -5.043 -0.872 1.00 97.00 113 THR A C 1
ATOM 767 O O . THR A 1 113 ? 3.229 -5.219 -2.061 1.00 97.00 113 THR A O 1
ATOM 770 N N . ARG A 1 114 ? 2.486 -6.023 -0.099 1.00 97.56 114 ARG A N 1
ATOM 771 C CA . ARG A 1 114 ? 2.259 -7.393 -0.594 1.00 97.56 114 ARG A CA 1
ATOM 772 C C . ARG A 1 114 ? 1.297 -7.456 -1.779 1.00 97.56 114 ARG A C 1
ATOM 774 O O . ARG A 1 114 ? 1.545 -8.242 -2.689 1.00 97.56 114 ARG A O 1
ATOM 781 N N . LEU A 1 115 ? 0.238 -6.648 -1.787 1.00 96.44 115 LEU A N 1
ATOM 782 C CA . LEU A 1 115 ? -0.709 -6.589 -2.906 1.00 96.44 115 LEU A CA 1
ATOM 783 C C . LEU A 1 115 ? -0.089 -5.971 -4.168 1.00 96.44 115 LEU A C 1
ATOM 785 O O . LEU A 1 115 ? -0.405 -6.398 -5.276 1.00 96.44 115 LEU A O 1
ATOM 789 N N . LEU A 1 116 ? 0.803 -4.990 -4.007 1.00 95.56 116 LEU A N 1
ATOM 790 C CA . LEU A 1 116 ? 1.457 -4.285 -5.114 1.00 95.56 116 LEU A CA 1
ATOM 791 C C . LEU A 1 116 ? 2.804 -4.897 -5.535 1.00 95.56 116 LEU A C 1
ATOM 793 O O . LEU A 1 116 ? 3.370 -4.470 -6.541 1.00 95.56 116 LEU A O 1
ATOM 797 N N . MET A 1 117 ? 3.301 -5.919 -4.830 1.00 95.94 117 MET A N 1
ATOM 798 C CA . MET A 1 117 ? 4.564 -6.600 -5.151 1.00 95.94 117 MET A CA 1
ATOM 799 C C . MET A 1 117 ? 4.682 -7.027 -6.623 1.00 95.94 117 MET A C 1
ATOM 801 O O . MET A 1 117 ? 5.730 -6.763 -7.212 1.00 95.94 117 MET A O 1
ATOM 805 N N . PRO A 1 118 ? 3.657 -7.627 -7.267 1.00 93.00 118 PRO A N 1
ATOM 806 C CA . PRO A 1 118 ? 3.770 -8.006 -8.676 1.00 93.00 118 PRO A CA 1
ATOM 807 C C . PRO A 1 118 ? 4.011 -6.804 -9.602 1.00 93.00 118 PRO A C 1
ATOM 809 O O . PRO A 1 118 ? 4.778 -6.904 -10.557 1.00 93.00 118 PRO A O 1
ATOM 812 N N . ALA A 1 119 ? 3.399 -5.655 -9.296 1.00 92.50 119 ALA A N 1
ATOM 813 C CA . ALA A 1 119 ? 3.576 -4.417 -10.050 1.00 92.50 119 ALA A CA 1
ATOM 814 C C . ALA A 1 119 ? 4.960 -3.789 -9.825 1.00 92.50 119 ALA A C 1
ATOM 816 O O . ALA A 1 119 ? 5.564 -3.281 -10.772 1.00 92.50 119 ALA A O 1
ATOM 817 N N . LEU A 1 120 ? 5.474 -3.857 -8.590 1.00 94.12 120 LEU A N 1
ATOM 818 C CA . LEU A 1 120 ? 6.820 -3.392 -8.233 1.00 94.12 120 LEU A CA 1
ATOM 819 C C . LEU A 1 120 ? 7.907 -4.190 -8.954 1.00 94.12 120 LEU A C 1
ATOM 821 O O . LEU A 1 120 ? 8.822 -3.608 -9.530 1.00 94.12 120 LEU A O 1
ATOM 825 N N . VAL A 1 121 ? 7.783 -5.519 -8.978 1.00 94.25 121 VAL A N 1
ATOM 826 C CA . VAL A 1 121 ? 8.718 -6.388 -9.710 1.00 94.25 121 VAL A CA 1
ATOM 827 C C . VAL A 1 121 ? 8.672 -6.088 -11.209 1.00 94.25 121 VAL A C 1
ATOM 829 O O . VAL A 1 121 ? 9.717 -5.979 -11.846 1.00 94.25 121 VAL A O 1
ATOM 832 N N . ALA A 1 122 ? 7.477 -5.891 -11.774 1.00 90.62 122 ALA A N 1
ATOM 833 C CA . ALA A 1 122 ? 7.333 -5.535 -13.183 1.00 90.62 122 ALA A CA 1
ATOM 834 C C . ALA A 1 122 ? 8.001 -4.189 -13.525 1.00 90.62 122 ALA A C 1
ATOM 836 O O . ALA A 1 122 ? 8.672 -4.096 -14.551 1.00 90.62 122 ALA A O 1
ATOM 837 N N . GLY A 1 123 ? 7.859 -3.172 -12.666 1.00 90.00 123 GLY A N 1
ATOM 838 C CA . GLY A 1 123 ? 8.537 -1.882 -12.843 1.00 90.00 123 GLY A CA 1
ATOM 839 C C . GLY A 1 123 ? 10.056 -1.965 -12.657 1.00 90.00 123 GLY A C 1
ATOM 840 O O . GLY A 1 123 ? 10.803 -1.349 -13.412 1.00 90.00 123 GLY A O 1
ATOM 841 N N . GLY A 1 124 ? 10.539 -2.775 -11.711 1.00 90.44 124 GLY A N 1
ATOM 842 C CA . GLY A 1 124 ? 11.975 -3.009 -11.523 1.00 90.44 124 GLY A CA 1
ATOM 843 C C . GLY A 1 124 ? 12.629 -3.704 -12.722 1.00 90.44 124 GLY A C 1
ATOM 844 O O . GLY A 1 124 ? 13.682 -3.275 -13.190 1.00 90.44 124 GLY A O 1
ATOM 845 N N . ASN A 1 125 ? 11.974 -4.730 -13.272 1.00 90.06 125 ASN A N 1
ATOM 846 C CA . ASN A 1 125 ? 12.459 -5.439 -14.460 1.00 90.06 125 ASN A CA 1
ATOM 847 C C . ASN A 1 125 ? 12.503 -4.533 -15.699 1.00 90.06 125 ASN A C 1
ATOM 849 O O . ASN A 1 125 ? 13.390 -4.677 -16.537 1.00 90.06 125 ASN A O 1
ATOM 853 N N . GLU A 1 126 ? 11.563 -3.592 -15.818 1.00 87.00 126 GLU A N 1
ATOM 854 C CA . GLU A 1 126 ? 11.582 -2.580 -16.876 1.00 87.00 126 GLU A CA 1
ATOM 855 C C . GLU A 1 126 ? 12.804 -1.678 -16.789 1.00 87.00 126 GLU A C 1
ATOM 857 O O . GLU A 1 126 ? 13.483 -1.473 -17.794 1.00 87.00 126 GLU A O 1
ATOM 862 N N . LEU A 1 127 ? 13.086 -1.163 -15.590 1.00 86.50 127 LEU A N 1
ATOM 863 C CA . LEU A 1 127 ? 14.226 -0.288 -15.364 1.00 86.50 127 LEU A CA 1
ATOM 864 C C . LEU A 1 127 ? 15.537 -1.014 -15.687 1.00 86.50 127 LEU A C 1
ATOM 866 O O . LEU A 1 127 ? 16.366 -0.473 -16.414 1.00 86.50 127 LEU A O 1
ATOM 870 N N . ALA A 1 128 ? 15.674 -2.266 -15.239 1.00 85.94 128 ALA A N 1
ATOM 871 C CA . ALA A 1 128 ? 16.837 -3.099 -15.538 1.00 85.94 128 ALA A CA 1
ATOM 872 C C . ALA A 1 128 ? 17.000 -3.362 -17.048 1.00 85.94 128 ALA A C 1
ATOM 874 O O . ALA A 1 128 ? 18.109 -3.300 -17.577 1.00 85.94 128 ALA A O 1
ATOM 875 N N . ALA A 1 129 ? 15.901 -3.619 -17.765 1.00 85.81 129 ALA A N 1
ATOM 876 C CA . ALA A 1 129 ? 15.936 -3.812 -19.213 1.00 85.81 129 ALA A CA 1
ATOM 877 C C . ALA A 1 129 ? 16.319 -2.522 -19.961 1.00 85.81 129 ALA A C 1
ATOM 879 O O . ALA A 1 129 ? 17.099 -2.573 -20.913 1.00 85.81 129 ALA A O 1
ATOM 880 N N . ALA A 1 130 ? 15.805 -1.369 -19.526 1.00 82.88 130 ALA A N 1
ATOM 881 C CA . ALA A 1 130 ? 16.151 -0.071 -20.100 1.00 82.88 130 ALA A CA 1
ATOM 882 C C . ALA A 1 130 ? 17.629 0.282 -19.866 1.00 82.88 130 ALA A C 1
ATOM 884 O O . ALA A 1 130 ? 18.294 0.776 -20.777 1.00 82.88 130 ALA A O 1
ATOM 885 N N . GLU A 1 131 ? 18.154 -0.015 -18.677 1.00 84.12 131 GLU A N 1
ATOM 886 C CA . GLU A 1 131 ? 19.565 0.182 -18.336 1.00 84.12 131 GLU A CA 1
ATOM 887 C C . GLU A 1 131 ? 20.482 -0.714 -19.183 1.00 84.12 131 GLU A C 1
ATOM 889 O O . GLU A 1 131 ? 21.448 -0.228 -19.774 1.00 84.12 131 GLU A O 1
ATOM 894 N N . ALA A 1 132 ? 20.136 -1.996 -19.341 1.00 81.31 132 ALA A N 1
ATOM 895 C CA . ALA A 1 132 ? 20.878 -2.922 -20.197 1.00 81.31 132 ALA A CA 1
ATOM 896 C C . ALA A 1 132 ? 20.883 -2.482 -21.674 1.00 81.31 132 ALA A C 1
ATOM 898 O O . ALA A 1 132 ? 21.922 -2.535 -22.335 1.00 81.31 132 ALA A O 1
ATOM 899 N N . ALA A 1 133 ? 19.745 -2.004 -22.189 1.00 79.44 133 ALA A N 1
ATOM 900 C CA . ALA A 1 133 ? 19.646 -1.483 -23.551 1.00 79.44 133 ALA A CA 1
ATOM 901 C C . ALA A 1 133 ? 20.478 -0.202 -23.746 1.00 79.44 133 ALA A C 1
ATOM 903 O O . ALA A 1 133 ? 21.141 -0.049 -24.772 1.00 79.44 133 ALA A O 1
ATOM 904 N N . ALA A 1 134 ? 20.486 0.698 -22.758 1.00 76.38 134 ALA A N 1
ATOM 905 C CA . ALA A 1 134 ? 21.313 1.902 -22.790 1.00 76.38 134 ALA A CA 1
ATOM 906 C C . ALA A 1 134 ? 22.815 1.567 -22.782 1.00 76.38 134 ALA A C 1
ATOM 908 O O . ALA A 1 134 ? 23.579 2.167 -23.538 1.00 76.38 134 ALA A O 1
ATOM 909 N N . ALA A 1 135 ? 23.232 0.579 -21.983 1.00 77.50 135 ALA A N 1
ATOM 910 C CA . ALA A 1 135 ? 24.612 0.099 -21.961 1.00 77.50 135 ALA A CA 1
ATOM 911 C C . ALA A 1 135 ? 25.029 -0.530 -23.304 1.00 77.50 135 ALA A C 1
ATOM 913 O O . ALA A 1 135 ? 26.121 -0.248 -23.798 1.00 77.50 135 ALA A O 1
ATOM 914 N N . ALA A 1 136 ? 24.153 -1.323 -23.930 1.00 77.75 136 ALA A N 1
ATOM 915 C CA . ALA A 1 136 ? 24.403 -1.906 -25.250 1.00 77.75 136 ALA A CA 1
ATOM 916 C C . ALA A 1 136 ? 24.548 -0.828 -26.342 1.00 77.75 136 ALA A C 1
ATOM 918 O O . ALA A 1 136 ? 25.492 -0.869 -27.130 1.00 77.75 136 ALA A O 1
ATOM 919 N N . ALA A 1 137 ? 23.681 0.190 -26.333 1.00 72.69 137 ALA A N 1
ATOM 920 C CA . ALA A 1 137 ? 23.738 1.304 -27.281 1.00 72.69 137 ALA A CA 1
ATOM 921 C C . ALA A 1 137 ? 24.988 2.192 -27.118 1.00 72.69 137 ALA A C 1
ATOM 923 O O . ALA A 1 137 ? 25.404 2.843 -28.071 1.00 72.69 137 ALA A O 1
ATOM 924 N N . ALA A 1 138 ? 25.600 2.223 -25.930 1.00 72.00 138 ALA A N 1
ATOM 925 C CA . ALA A 1 138 ? 26.872 2.912 -25.703 1.00 72.00 138 ALA A CA 1
ATOM 926 C C . ALA A 1 138 ? 28.092 2.105 -26.198 1.00 72.00 138 ALA A C 1
ATOM 928 O O . ALA A 1 138 ? 29.155 2.685 -26.416 1.00 72.00 138 ALA A O 1
ATOM 929 N N . GLY A 1 139 ? 27.946 0.785 -26.370 1.00 62.97 139 GLY A N 1
ATOM 930 C CA . GLY A 1 139 ? 28.984 -0.109 -26.893 1.00 62.97 139 GLY A CA 1
ATOM 931 C C . GLY A 1 139 ? 29.004 -0.220 -28.422 1.00 62.97 139 GLY A C 1
ATOM 932 O O . GLY A 1 139 ? 30.062 -0.474 -28.998 1.00 62.97 139 GLY A O 1
ATOM 933 N N . GLU A 1 140 ? 27.872 0.009 -29.093 1.00 54.38 140 GLU A N 1
ATOM 934 C CA . GLU A 1 140 ? 27.803 0.055 -30.556 1.00 54.38 140 GLU A CA 1
ATOM 935 C C . GLU A 1 140 ? 28.059 1.477 -31.072 1.00 54.38 140 GLU A C 1
ATOM 937 O O . GLU A 1 140 ? 27.226 2.379 -30.977 1.00 54.38 140 GLU A O 1
ATOM 942 N N . GLY A 1 141 ? 29.238 1.688 -31.659 1.00 49.62 141 GLY A N 1
ATOM 943 C CA . GLY A 1 141 ? 29.529 2.893 -32.425 1.00 49.62 141 GLY A CA 1
ATOM 944 C C . GLY A 1 141 ? 28.560 3.045 -33.602 1.00 49.62 141 GLY A C 1
ATOM 945 O O . GLY A 1 141 ? 28.738 2.404 -34.627 1.00 49.62 141 GLY A O 1
ATOM 946 N N . GLY A 1 142 ? 27.568 3.925 -33.445 1.00 46.97 142 GLY A N 1
ATOM 947 C CA . GLY A 1 142 ? 26.812 4.588 -34.512 1.00 46.97 142 GLY A CA 1
ATOM 948 C C . GLY A 1 142 ? 26.086 3.685 -35.516 1.00 46.97 142 GLY A C 1
ATOM 949 O O . GLY A 1 142 ? 26.613 3.406 -36.588 1.00 46.97 142 GLY A O 1
ATOM 950 N N . GLY A 1 143 ? 24.815 3.361 -35.253 1.00 38.00 143 GLY A N 1
ATOM 951 C CA . GLY A 1 143 ? 23.965 2.715 -36.258 1.00 38.00 143 GLY A CA 1
ATOM 952 C C . GLY A 1 143 ? 22.509 2.477 -35.854 1.00 38.00 143 GLY A C 1
ATOM 953 O O . GLY A 1 143 ? 22.133 1.352 -35.585 1.00 38.00 143 GLY A O 1
ATOM 954 N N . GLY A 1 144 ? 21.684 3.530 -35.874 1.00 40.03 144 GLY A N 1
ATOM 955 C CA . GLY A 1 144 ? 20.270 3.472 -36.284 1.00 40.03 144 GLY A CA 1
ATOM 956 C C . GLY A 1 144 ? 19.256 2.600 -35.517 1.00 40.03 144 GLY A C 1
ATOM 957 O O . GLY A 1 144 ? 19.095 1.425 -35.801 1.00 40.03 144 GLY A O 1
ATOM 958 N N . GLY A 1 145 ? 18.387 3.275 -34.754 1.00 45.03 145 GLY A N 1
ATOM 959 C CA . GLY A 1 145 ? 16.929 3.164 -34.926 1.00 45.03 145 GLY A CA 1
ATOM 960 C C . GLY A 1 145 ? 16.205 1.939 -34.352 1.00 45.03 145 GLY A C 1
ATOM 961 O O . GLY A 1 145 ? 16.057 0.920 -35.011 1.00 45.03 145 GLY A O 1
ATOM 962 N N . GLY A 1 146 ? 15.578 2.120 -33.188 1.00 34.81 146 GLY A N 1
ATOM 963 C CA . GLY A 1 146 ? 14.599 1.177 -32.644 1.00 34.81 146 GLY A CA 1
ATOM 964 C C . GLY A 1 146 ? 13.904 1.736 -31.409 1.00 34.81 146 GLY A C 1
ATOM 965 O O . GLY A 1 146 ? 14.133 1.275 -30.298 1.00 34.81 146 GLY A O 1
ATOM 966 N N . GLY A 1 147 ? 13.099 2.787 -31.587 1.00 37.78 147 GLY A N 1
ATOM 967 C CA . GLY A 1 147 ? 12.305 3.385 -30.515 1.00 37.78 147 GLY A CA 1
ATOM 968 C C . GLY A 1 147 ? 11.241 2.417 -30.004 1.00 37.78 147 GLY A C 1
ATOM 969 O O . GLY A 1 147 ? 10.134 2.375 -30.536 1.00 37.78 147 GLY A O 1
ATOM 970 N N . GLY A 1 148 ? 11.570 1.665 -28.954 1.00 34.47 148 GLY A N 1
ATOM 971 C CA . GLY A 1 148 ? 10.596 0.959 -28.130 1.00 34.47 148 GLY A CA 1
ATOM 972 C C . GLY A 1 148 ? 9.717 1.977 -27.410 1.00 34.47 148 GLY A C 1
ATOM 973 O O . GLY A 1 148 ? 10.109 2.533 -26.386 1.00 34.47 148 GLY A O 1
ATOM 974 N N . GLY A 1 149 ? 8.547 2.261 -27.980 1.00 31.95 149 GLY A N 1
ATOM 975 C CA . GLY A 1 149 ? 7.519 3.125 -27.407 1.00 31.95 149 GLY A CA 1
ATOM 976 C C . GLY A 1 149 ? 6.847 2.481 -26.195 1.00 31.95 149 GLY A C 1
ATOM 977 O O . GLY A 1 149 ? 5.679 2.117 -26.258 1.00 31.95 149 GLY A O 1
ATOM 978 N N . GLY A 1 150 ? 7.586 2.319 -25.100 1.00 44.78 150 GLY A N 1
ATOM 979 C CA . GLY A 1 150 ? 6.997 2.208 -23.771 1.00 44.78 150 GLY A CA 1
ATOM 980 C C . GLY A 1 150 ? 6.615 3.603 -23.286 1.00 44.78 150 GLY A C 1
ATOM 981 O O . GLY A 1 150 ? 7.339 4.569 -23.540 1.00 44.78 150 GLY A O 1
ATOM 982 N N . ASP A 1 151 ? 5.474 3.729 -22.615 1.00 52.19 151 ASP A N 1
ATOM 983 C CA . ASP A 1 151 ? 5.063 4.951 -21.922 1.00 52.19 151 ASP A CA 1
ATOM 984 C C . ASP A 1 151 ? 6.052 5.226 -20.774 1.00 52.19 151 ASP A C 1
ATOM 986 O O . ASP A 1 151 ? 5.824 4.836 -19.636 1.00 52.19 151 ASP A O 1
ATOM 990 N N . GLY A 1 152 ? 7.216 5.801 -21.099 1.00 57.53 152 GLY A N 1
ATOM 991 C CA . GLY A 1 152 ? 8.404 5.906 -20.238 1.00 57.53 152 GLY A CA 1
ATOM 992 C C . GLY A 1 152 ? 8.269 6.857 -19.046 1.00 57.53 152 GLY A C 1
ATOM 993 O O . GLY A 1 152 ? 9.255 7.457 -18.621 1.00 57.53 152 GLY A O 1
ATOM 994 N N . ALA A 1 153 ? 7.054 7.054 -18.539 1.00 69.56 153 ALA A N 1
ATOM 995 C CA . ALA A 1 153 ? 6.779 7.807 -17.331 1.00 69.56 153 ALA A CA 1
ATOM 996 C C . ALA A 1 153 ? 6.823 6.874 -16.111 1.00 69.56 153 ALA A C 1
ATOM 998 O O . ALA A 1 153 ? 6.071 5.901 -16.013 1.00 69.56 153 ALA A O 1
ATOM 999 N N . ALA A 1 154 ? 7.681 7.201 -15.142 1.00 80.94 154 ALA A N 1
ATOM 1000 C CA . ALA A 1 154 ? 7.731 6.484 -13.876 1.00 80.94 154 ALA A CA 1
ATOM 1001 C C . ALA A 1 154 ? 6.382 6.595 -13.144 1.00 80.94 154 ALA A C 1
ATOM 1003 O O . ALA A 1 154 ? 5.880 7.683 -12.866 1.00 80.94 154 ALA A O 1
ATOM 1004 N N . ARG A 1 155 ? 5.800 5.445 -12.807 1.00 84.50 155 ARG A N 1
ATOM 1005 C CA . ARG A 1 155 ? 4.594 5.336 -11.975 1.00 84.50 155 ARG A CA 1
ATOM 1006 C C . ARG A 1 155 ? 4.983 5.289 -10.503 1.00 84.50 155 ARG A C 1
ATOM 1008 O O . ARG A 1 155 ? 5.732 4.400 -10.097 1.00 84.50 155 ARG A O 1
ATOM 1015 N N . VAL A 1 156 ? 4.447 6.220 -9.720 1.00 88.88 156 VAL A N 1
ATOM 1016 C CA . VAL A 1 156 ? 4.741 6.396 -8.293 1.00 88.88 156 VAL A CA 1
ATOM 1017 C C . VAL A 1 156 ? 3.439 6.355 -7.501 1.00 88.88 156 VAL A C 1
ATOM 1019 O O . VAL A 1 156 ? 2.463 6.997 -7.882 1.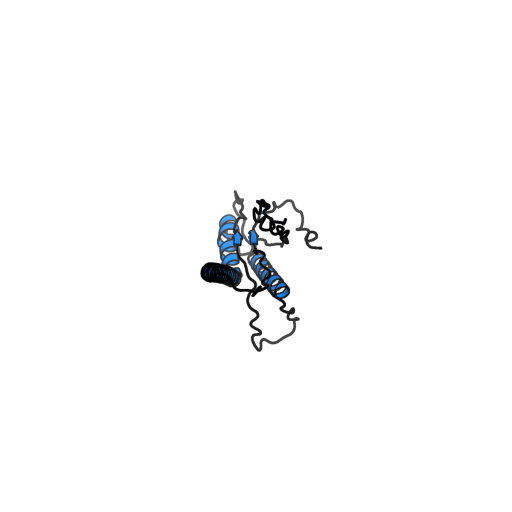00 88.88 156 VAL A O 1
ATOM 1022 N N . VAL A 1 157 ? 3.431 5.618 -6.393 1.00 89.94 157 VAL A N 1
ATOM 1023 C CA . VAL A 1 157 ? 2.337 5.604 -5.416 1.00 89.94 157 VAL A CA 1
ATOM 1024 C C . VAL A 1 157 ? 2.889 6.069 -4.080 1.00 89.94 157 VAL A C 1
ATOM 1026 O O . VAL A 1 157 ? 3.883 5.535 -3.593 1.00 89.94 157 VAL A O 1
ATOM 1029 N N . THR A 1 158 ? 2.228 7.045 -3.469 1.00 91.75 158 THR A N 1
ATOM 1030 C CA . THR A 1 158 ? 2.527 7.494 -2.109 1.00 91.75 158 THR A CA 1
ATOM 1031 C C . THR A 1 158 ? 1.261 7.459 -1.270 1.00 91.75 158 THR A C 1
ATOM 1033 O O . THR A 1 158 ? 0.192 7.863 -1.726 1.00 91.75 158 THR A O 1
ATOM 1036 N N . THR A 1 159 ? 1.380 6.947 -0.048 1.00 91.06 159 THR A N 1
ATOM 1037 C CA . THR A 1 159 ? 0.324 7.056 0.962 1.00 91.06 159 THR A CA 1
ATOM 1038 C C . THR A 1 159 ? 0.547 8.339 1.761 1.00 91.06 159 THR A C 1
ATOM 1040 O O . THR A 1 159 ? 1.668 8.629 2.184 1.00 91.06 159 THR A O 1
ATOM 1043 N N . ALA A 1 160 ? -0.508 9.118 1.986 1.00 84.94 160 ALA A N 1
ATOM 1044 C CA . ALA A 1 160 ? -0.455 10.329 2.800 1.00 84.94 160 ALA A CA 1
ATOM 1045 C C . ALA A 1 160 ? -1.642 10.370 3.766 1.00 84.94 160 ALA A C 1
ATOM 1047 O O . ALA A 1 160 ? -2.744 9.952 3.416 1.00 84.94 160 ALA A O 1
ATOM 1048 N N . SER A 1 161 ? -1.414 10.884 4.975 1.00 76.12 161 SER A N 1
ATOM 1049 C CA . SER A 1 161 ? -2.492 11.119 5.935 1.00 76.12 161 SER A CA 1
ATOM 1050 C C . SER A 1 161 ? -3.213 12.417 5.590 1.00 76.12 161 SER A C 1
ATOM 1052 O O . SER A 1 161 ? -2.614 13.490 5.634 1.00 76.12 161 SER A O 1
ATOM 1054 N N . PHE A 1 162 ? -4.509 12.330 5.305 1.00 64.38 162 PHE A N 1
ATOM 1055 C CA . PHE A 1 162 ? -5.405 13.482 5.339 1.00 64.38 162 PHE A CA 1
ATOM 1056 C C . PHE A 1 162 ? -6.071 13.522 6.715 1.00 64.38 162 PHE A C 1
ATOM 1058 O O . PHE A 1 162 ? -6.643 12.532 7.170 1.00 64.38 162 PHE A O 1
ATOM 1065 N N . GLY A 1 163 ? -5.936 14.646 7.421 1.00 53.44 163 GLY A N 1
ATOM 1066 C CA . GLY A 1 163 ? -6.520 14.810 8.750 1.00 53.44 163 GLY A CA 1
ATOM 1067 C C . GLY A 1 163 ? -8.035 14.602 8.718 1.00 53.44 163 GLY A C 1
ATOM 1068 O O . GLY A 1 163 ? -8.722 15.156 7.861 1.00 53.44 163 GLY A O 1
ATOM 1069 N N . HIS A 1 164 ? -8.555 13.817 9.665 1.00 46.97 164 HIS A N 1
ATOM 1070 C CA . HIS A 1 164 ? -9.988 13.656 9.910 1.00 46.97 164 HIS A CA 1
ATOM 1071 C C . HIS A 1 164 ? -10.597 15.013 10.308 1.00 46.97 164 HIS A C 1
ATOM 1073 O O . HIS A 1 164 ? -10.634 15.361 11.484 1.00 46.97 164 HIS A O 1
ATOM 1079 N N . ASN A 1 165 ? -11.070 15.786 9.331 1.00 37.47 165 ASN A N 1
ATOM 1080 C CA . ASN A 1 165 ? -11.819 17.029 9.549 1.00 37.47 165 ASN A CA 1
ATOM 1081 C C . ASN A 1 165 ? -13.268 16.908 9.044 1.00 37.47 165 ASN A C 1
ATOM 1083 O O . ASN A 1 165 ? -13.847 17.866 8.547 1.00 37.47 165 ASN A O 1
ATOM 1087 N N . GLY A 1 166 ? -13.846 15.701 9.099 1.00 42.69 166 GLY A N 1
ATOM 1088 C CA . GLY A 1 166 ? -15.246 15.448 8.724 1.00 42.69 166 GLY A CA 1
ATOM 1089 C C . GLY A 1 166 ? -15.591 15.656 7.241 1.00 42.69 166 GLY A C 1
ATOM 1090 O O . GLY A 1 166 ? -16.740 15.453 6.857 1.00 42.69 166 GLY A O 1
ATOM 1091 N N . GLY A 1 167 ? -14.626 16.035 6.400 1.00 42.09 167 GLY A N 1
ATOM 1092 C CA . GLY A 1 167 ? -14.794 16.141 4.955 1.00 42.09 167 GLY A CA 1
ATOM 1093 C C . GLY A 1 167 ? -14.690 14.767 4.304 1.00 42.09 167 GLY A C 1
ATOM 1094 O O . GLY A 1 167 ? -13.676 14.088 4.455 1.00 42.09 167 GLY A O 1
ATOM 1095 N N . ARG A 1 168 ? -15.733 14.350 3.579 1.00 50.28 168 ARG A N 1
ATOM 1096 C CA . ARG A 1 168 ? -15.635 13.220 2.644 1.00 50.28 168 ARG A CA 1
ATOM 1097 C C . ARG A 1 168 ? -14.513 13.510 1.644 1.00 50.28 168 ARG A C 1
ATOM 1099 O O . ARG A 1 168 ? -14.369 14.651 1.211 1.00 50.28 168 ARG A O 1
ATOM 1106 N N . PHE A 1 169 ? -13.746 12.487 1.273 1.00 51.84 169 PHE A N 1
ATOM 1107 C CA . PHE A 1 169 ? -12.812 12.571 0.155 1.00 51.84 169 PHE A CA 1
ATOM 1108 C C . PHE A 1 169 ? -13.601 12.937 -1.110 1.00 51.84 169 PHE A C 1
ATOM 1110 O O . PHE A 1 169 ? -14.395 12.138 -1.606 1.00 51.84 169 PHE A O 1
ATOM 1117 N N . ASP A 1 170 ? -13.438 14.168 -1.594 1.00 49.06 170 ASP A N 1
ATOM 1118 C CA . ASP A 1 170 ? -14.077 14.614 -2.827 1.00 49.06 170 ASP A CA 1
ATOM 1119 C C . ASP A 1 170 ? -13.202 14.185 -4.012 1.00 49.06 170 ASP A C 1
ATOM 1121 O O . ASP A 1 170 ? -12.159 14.774 -4.303 1.00 49.06 170 ASP A O 1
ATOM 1125 N N . ALA A 1 171 ? -13.599 13.095 -4.671 1.00 49.16 171 ALA A N 1
ATOM 1126 C CA . ALA A 1 171 ? -12.878 12.497 -5.796 1.00 49.16 171 ALA A CA 1
ATOM 1127 C C . ALA A 1 171 ? -12.881 13.372 -7.073 1.00 49.16 171 ALA A C 1
ATOM 1129 O O . ALA A 1 171 ? -12.348 12.955 -8.105 1.00 49.16 171 ALA A O 1
ATOM 1130 N N . ALA A 1 172 ? -13.456 14.581 -7.021 1.00 42.00 172 ALA A N 1
ATOM 1131 C CA . ALA A 1 172 ? -13.591 15.506 -8.146 1.00 42.00 172 ALA A CA 1
ATOM 1132 C C . ALA A 1 172 ? -12.262 16.043 -8.720 1.00 42.00 172 ALA A C 1
ATOM 1134 O O . ALA A 1 172 ? -12.266 16.656 -9.782 1.00 42.00 172 ALA A O 1
ATOM 1135 N N . LEU A 1 173 ? -11.109 15.755 -8.106 1.00 44.00 173 LEU A N 1
ATOM 1136 C CA . LEU A 1 173 ? -9.785 16.070 -8.671 1.00 44.00 173 LEU A CA 1
ATOM 1137 C C . LEU A 1 173 ? -9.329 15.085 -9.775 1.00 44.00 173 LEU A C 1
ATOM 1139 O O . LEU A 1 173 ? -8.156 15.064 -10.136 1.00 44.00 173 LEU A O 1
ATOM 1143 N N . SER A 1 174 ? -10.232 14.245 -10.297 1.00 39.47 174 SER A N 1
ATOM 1144 C CA . SER A 1 174 ? -9.941 13.184 -11.275 1.00 39.47 174 SER A CA 1
ATOM 1145 C C . SER A 1 174 ? -10.706 13.335 -12.603 1.00 39.47 174 SER A C 1
ATOM 1147 O O . SER A 1 174 ? -11.170 12.334 -13.157 1.00 39.47 174 SER A O 1
ATOM 1149 N N . SER A 1 175 ? -10.851 14.545 -13.148 1.00 29.12 175 SER A N 1
ATOM 1150 C CA . SER A 1 175 ? -11.272 14.715 -14.550 1.00 29.12 175 SER A CA 1
ATOM 1151 C C . SER A 1 175 ? -10.353 15.671 -15.321 1.00 29.12 175 SER A C 1
ATOM 1153 O O . SER A 1 175 ? -9.774 16.555 -14.691 1.00 29.12 175 SER A O 1
ATOM 1155 N N . PRO A 1 176 ? -10.157 15.399 -16.628 1.00 43.41 176 PRO A N 1
ATOM 1156 C CA . PRO A 1 176 ? -9.027 15.857 -17.445 1.00 43.41 176 PRO A CA 1
ATOM 1157 C C . PRO A 1 176 ? -8.987 17.360 -17.723 1.00 43.41 176 PRO A C 1
ATOM 1159 O O . PRO A 1 176 ? -10.066 17.992 -17.756 1.00 43.41 176 PRO A O 1
#

Organism: NCBI:txid1486930